Protein AF-A0A933T0A4-F1 (afdb_monomer)

Foldseek 3Di:
DDDDPDDAAEEEEEDLDPVVLVVLCVLQVVVRHHYDYHNHLVSVVVCVVVDDHQEYEYEQDHPDQGPLNSLLVCCVVPVLHAYEYEYQDDDPVVQVSCVVSPHQYYHHPPDDSVVVVVSSVVSNVVSVVPDPPDDD

Structure (mmCIF, N/CA/C/O backbone):
data_AF-A0A933T0A4-F1
#
_entry.id   AF-A0A933T0A4-F1
#
loop_
_atom_site.group_PDB
_atom_site.id
_atom_site.type_symbol
_atom_site.label_atom_id
_atom_site.label_alt_id
_atom_site.label_comp_id
_atom_site.label_asym_id
_atom_site.label_entity_id
_atom_site.label_seq_id
_atom_site.pdbx_PDB_ins_code
_atom_site.Cartn_x
_atom_site.Cartn_y
_atom_site.Cartn_z
_atom_site.occupancy
_atom_site.B_iso_or_equiv
_atom_site.auth_seq_id
_atom_site.auth_comp_id
_atom_site.auth_asym_id
_atom_site.auth_atom_id
_atom_site.pdbx_PDB_model_num
ATOM 1 N N . MET A 1 1 ? -20.571 -23.000 12.448 1.00 37.81 1 MET A N 1
ATOM 2 C CA . MET A 1 1 ? -19.152 -22.593 12.380 1.00 37.81 1 MET A CA 1
ATOM 3 C C . MET A 1 1 ? -19.140 -21.079 12.495 1.00 37.81 1 MET A C 1
ATOM 5 O O . MET A 1 1 ? -19.848 -20.439 11.731 1.00 37.81 1 MET A O 1
ATOM 9 N N . HIS A 1 2 ? -18.512 -20.537 13.540 1.00 35.09 2 HIS A N 1
ATOM 10 C CA . HIS A 1 2 ? -18.599 -19.118 13.900 1.00 35.09 2 HIS A CA 1
ATOM 11 C C . HIS A 1 2 ? -17.903 -18.251 12.848 1.00 35.09 2 HIS A C 1
ATOM 13 O O . HIS A 1 2 ? -16.692 -18.355 12.677 1.00 35.09 2 HIS A O 1
ATOM 19 N N . GLN A 1 3 ? -18.657 -17.391 12.167 1.00 31.69 3 GLN A N 1
ATOM 20 C CA . GLN A 1 3 ? -18.085 -16.302 11.389 1.00 31.69 3 GLN A CA 1
ATOM 21 C C . GLN A 1 3 ? -17.970 -15.099 12.321 1.00 31.69 3 GLN A C 1
ATOM 23 O O . GLN A 1 3 ? -18.970 -14.506 12.721 1.00 31.69 3 GLN A O 1
ATOM 28 N N . VAL A 1 4 ? -16.740 -14.790 12.720 1.00 43.81 4 VAL A N 1
ATOM 29 C CA . VAL A 1 4 ? -16.420 -13.535 13.393 1.00 43.81 4 VAL A CA 1
ATOM 30 C C . VAL A 1 4 ? -16.741 -12.419 12.402 1.00 43.81 4 VAL A C 1
ATOM 32 O O . VAL A 1 4 ? -16.179 -12.375 11.309 1.00 43.81 4 VAL A O 1
ATOM 35 N N . VAL A 1 5 ? -17.679 -11.545 12.757 1.00 43.59 5 VAL A N 1
ATOM 36 C CA . VAL A 1 5 ? -17.965 -10.308 12.021 1.00 43.59 5 VAL A CA 1
ATOM 37 C C . VAL A 1 5 ? -16.829 -9.325 12.320 1.00 43.59 5 VAL A C 1
ATOM 39 O O . VAL A 1 5 ? -16.944 -8.451 13.170 1.00 43.59 5 VAL A O 1
ATOM 42 N N . GLY A 1 6 ? -15.686 -9.534 11.672 1.00 48.81 6 GLY A N 1
ATOM 43 C CA . GLY A 1 6 ? -14.624 -8.543 11.520 1.00 48.81 6 GLY A CA 1
ATOM 44 C C . GLY A 1 6 ? -14.639 -8.084 10.068 1.00 48.81 6 GLY A C 1
ATOM 45 O O . GLY A 1 6 ? -14.655 -8.926 9.170 1.00 48.81 6 GLY A O 1
ATOM 46 N N . GLY A 1 7 ? -14.723 -6.775 9.823 1.00 63.19 7 GLY A N 1
ATOM 47 C CA . GLY A 1 7 ? -14.706 -6.230 8.463 1.00 63.19 7 GLY A CA 1
ATOM 48 C C . GLY A 1 7 ? -13.497 -6.742 7.672 1.00 63.19 7 GLY A C 1
ATOM 49 O O . GLY A 1 7 ? -12.446 -7.016 8.250 1.00 63.19 7 GLY A O 1
ATOM 50 N N . LYS A 1 8 ? -13.643 -6.902 6.351 1.00 82.19 8 LYS A N 1
ATOM 51 C CA . LYS A 1 8 ? -12.495 -7.230 5.496 1.00 82.19 8 LYS A CA 1
ATOM 52 C C . LYS A 1 8 ? -11.442 -6.137 5.653 1.00 82.19 8 LYS A C 1
ATOM 54 O O . LYS A 1 8 ? -11.757 -4.973 5.421 1.00 82.19 8 LYS A O 1
ATOM 59 N N . ILE A 1 9 ? -10.219 -6.539 5.996 1.00 91.75 9 ILE A N 1
ATOM 60 C CA . ILE A 1 9 ? -9.061 -5.648 6.046 1.00 91.75 9 ILE A CA 1
ATOM 61 C C . ILE A 1 9 ? -8.909 -4.966 4.687 1.00 91.75 9 ILE A C 1
ATOM 63 O O . ILE A 1 9 ? -8.860 -5.647 3.653 1.00 91.75 9 ILE A O 1
ATOM 67 N N . LYS A 1 10 ? -8.858 -3.635 4.698 1.00 95.00 10 LYS A N 1
ATOM 68 C CA . LYS A 1 10 ? -8.839 -2.807 3.496 1.00 95.00 10 LYS A CA 1
ATOM 69 C C . LYS A 1 10 ? -7.444 -2.242 3.241 1.00 95.00 10 LYS A C 1
ATOM 71 O O . LYS A 1 10 ? -6.904 -1.496 4.055 1.00 95.00 10 LYS A O 1
ATOM 76 N N . VAL A 1 11 ? -6.874 -2.588 2.094 1.00 95.75 11 VAL A N 1
ATOM 77 C CA . VAL A 1 11 ? -5.542 -2.181 1.638 1.00 95.75 11 VAL A CA 1
ATOM 78 C C . VAL A 1 11 ? -5.686 -1.104 0.568 1.00 95.75 11 VAL A C 1
ATOM 80 O O . VAL A 1 11 ? -6.437 -1.290 -0.389 1.00 95.75 11 VAL A O 1
ATOM 83 N N . LEU A 1 12 ? -4.952 -0.002 0.701 1.00 96.50 12 LEU A N 1
ATOM 84 C CA . LEU A 1 12 ? -4.798 0.982 -0.371 1.00 96.50 12 LEU A CA 1
ATOM 85 C C . LEU A 1 12 ? -3.475 0.737 -1.098 1.00 96.50 12 LEU A C 1
ATOM 87 O O . LEU A 1 12 ? -2.420 0.789 -0.471 1.00 96.50 12 LEU A O 1
ATOM 91 N N . VAL A 1 13 ? -3.524 0.484 -2.405 1.00 96.06 13 VAL A N 1
ATOM 92 C CA . VAL A 1 13 ? -2.335 0.309 -3.254 1.00 96.06 13 VAL A CA 1
ATOM 93 C C . VAL A 1 13 ? -2.139 1.543 -4.129 1.00 96.06 13 VAL A C 1
ATOM 95 O O . VAL A 1 13 ? -3.004 1.856 -4.940 1.00 96.06 13 VAL A O 1
ATOM 98 N N . VAL A 1 14 ? -1.000 2.216 -4.015 1.00 95.19 14 VAL A N 1
ATOM 99 C CA . VAL A 1 14 ? -0.689 3.455 -4.741 1.00 95.19 14 VAL A CA 1
ATOM 100 C C . VAL A 1 14 ? 0.547 3.240 -5.607 1.00 95.19 14 VAL A C 1
ATOM 102 O O . VAL A 1 14 ? 1.639 3.031 -5.087 1.00 95.19 14 VAL A O 1
ATOM 105 N N . ASP A 1 15 ? 0.376 3.232 -6.926 1.00 92.56 15 ASP A N 1
ATOM 106 C CA . ASP A 1 15 ? 1.477 3.027 -7.877 1.00 92.56 15 ASP A CA 1
ATOM 107 C C . ASP A 1 15 ? 1.038 3.527 -9.267 1.00 92.56 15 ASP A C 1
ATOM 109 O O . ASP A 1 15 ? -0.079 3.235 -9.709 1.00 92.56 15 ASP A O 1
ATOM 113 N N . ASP A 1 16 ? 1.871 4.282 -9.982 1.00 91.38 16 ASP A N 1
ATOM 114 C CA . ASP A 1 16 ? 1.508 4.803 -11.306 1.00 91.38 16 ASP A CA 1
ATOM 115 C C . ASP A 1 16 ? 1.479 3.689 -12.370 1.00 91.38 16 ASP A C 1
ATOM 117 O O . ASP A 1 16 ? 0.689 3.727 -13.328 1.00 91.38 16 ASP A O 1
ATOM 121 N N . GLU A 1 17 ? 2.229 2.608 -12.154 1.00 91.56 17 GLU A N 1
ATOM 122 C CA . GLU A 1 17 ? 2.290 1.460 -13.042 1.00 91.56 17 GLU A CA 1
ATOM 123 C C . GLU A 1 17 ? 1.038 0.578 -12.901 1.00 91.56 17 GLU A C 1
ATOM 125 O O . GLU A 1 17 ? 0.848 -0.203 -11.961 1.00 91.56 17 GLU A O 1
ATOM 130 N N . LYS A 1 18 ? 0.175 0.616 -13.923 1.00 92.06 18 LYS A N 1
ATOM 131 C CA . LYS A 1 18 ? -1.056 -0.196 -13.982 1.00 92.06 18 LYS A CA 1
ATOM 132 C C . LYS A 1 18 ? -0.810 -1.695 -13.755 1.00 92.06 18 LYS A C 1
ATOM 134 O O . LYS A 1 18 ? -1.637 -2.361 -13.132 1.00 92.06 18 LYS A O 1
ATOM 139 N N . LEU A 1 19 ? 0.296 -2.235 -14.273 1.00 91.69 19 LEU A N 1
ATOM 140 C CA . LEU A 1 19 ? 0.624 -3.658 -14.147 1.00 91.69 19 LEU A CA 1
ATOM 141 C C . LEU A 1 19 ? 0.946 -4.042 -12.697 1.00 91.69 19 LEU A C 1
ATOM 143 O O . LEU A 1 19 ? 0.506 -5.099 -12.237 1.00 91.69 19 LEU A O 1
ATOM 147 N N . ILE A 1 20 ? 1.668 -3.179 -11.977 1.00 91.25 20 ILE A N 1
ATOM 148 C CA . ILE A 1 20 ? 2.009 -3.396 -10.569 1.00 91.25 20 ILE A CA 1
ATOM 149 C C . ILE A 1 20 ? 0.746 -3.342 -9.719 1.00 91.25 20 ILE A C 1
ATOM 151 O O . ILE A 1 20 ? 0.477 -4.292 -8.980 1.00 91.25 20 ILE A O 1
ATOM 155 N N . ARG A 1 21 ? -0.094 -2.315 -9.906 1.00 94.06 21 ARG A N 1
ATOM 156 C CA . ARG A 1 21 ? -1.392 -2.223 -9.219 1.00 94.06 21 ARG A CA 1
ATOM 157 C C . ARG A 1 21 ? -2.262 -3.443 -9.452 1.00 94.06 21 ARG A C 1
ATOM 159 O O . ARG A 1 21 ? -2.794 -3.997 -8.494 1.00 94.06 21 ARG A O 1
ATOM 166 N N . TRP A 1 22 ? -2.395 -3.887 -10.701 1.00 93.88 22 TRP A N 1
ATOM 167 C CA . TRP A 1 22 ? -3.194 -5.067 -11.029 1.00 93.88 22 TRP A CA 1
ATOM 168 C C . TRP A 1 22 ? -2.648 -6.334 -10.358 1.00 93.88 22 TRP A C 1
ATOM 170 O O . TRP A 1 22 ? -3.417 -7.093 -9.769 1.00 93.88 22 TRP A O 1
ATOM 180 N N . SER A 1 23 ? -1.328 -6.532 -10.394 1.00 93.50 23 SER A N 1
ATOM 181 C CA . SER A 1 23 ? -0.673 -7.704 -9.800 1.00 93.50 23 SER A CA 1
ATOM 182 C C . SER A 1 23 ? -0.831 -7.736 -8.278 1.00 93.50 23 SER A C 1
ATOM 184 O O . SER A 1 23 ? -1.217 -8.768 -7.726 1.00 93.50 23 SER A O 1
ATOM 186 N N . LEU A 1 24 ? -0.599 -6.602 -7.605 1.00 94.00 24 LEU A N 1
ATOM 187 C CA . LEU A 1 24 ? -0.811 -6.451 -6.162 1.00 94.00 24 LEU A CA 1
ATOM 188 C C . LEU A 1 24 ? -2.270 -6.694 -5.793 1.00 94.00 24 LEU A C 1
ATOM 190 O O . LEU A 1 24 ? -2.550 -7.514 -4.926 1.00 94.00 24 LEU A O 1
ATOM 194 N N . THR A 1 25 ? -3.195 -6.055 -6.509 1.00 94.69 25 THR A N 1
ATOM 195 C CA . THR A 1 25 ? -4.636 -6.218 -6.285 1.00 94.69 25 THR A CA 1
ATOM 196 C C . THR A 1 25 ? -5.033 -7.685 -6.354 1.00 94.69 25 THR A C 1
ATOM 198 O O . THR A 1 25 ? -5.636 -8.192 -5.416 1.00 94.69 25 THR A O 1
ATOM 201 N N . LYS A 1 26 ? -4.635 -8.413 -7.405 1.00 94.94 26 LYS A N 1
ATOM 202 C CA . LYS A 1 26 ? -5.012 -9.825 -7.557 1.00 94.94 26 LYS A CA 1
ATOM 203 C C . LYS A 1 26 ? -4.437 -10.722 -6.467 1.00 94.94 26 LYS A C 1
ATOM 205 O O . LYS A 1 26 ? -5.149 -11.602 -5.986 1.00 94.94 26 LYS A O 1
ATOM 210 N N . GLY A 1 27 ? -3.187 -10.505 -6.064 1.00 93.56 27 GLY A N 1
ATOM 211 C CA . GLY A 1 27 ? -2.584 -11.285 -4.982 1.00 93.56 27 GLY A CA 1
ATOM 212 C C . GLY A 1 27 ? -3.218 -11.004 -3.619 1.00 93.56 27 GLY A C 1
ATOM 213 O O . GLY A 1 27 ? -3.502 -11.937 -2.870 1.00 93.56 27 GLY A O 1
ATOM 214 N N . LEU A 1 28 ? -3.509 -9.737 -3.324 1.00 94.06 28 LEU A N 1
ATOM 215 C CA . LEU A 1 28 ? -4.143 -9.317 -2.074 1.00 94.06 28 LEU A CA 1
ATOM 216 C C . LEU A 1 28 ? -5.614 -9.753 -1.997 1.00 94.06 28 LEU A C 1
ATOM 218 O O . LEU A 1 28 ? -6.036 -10.325 -0.992 1.00 94.06 28 LEU A O 1
ATOM 222 N N . GLU A 1 29 ? -6.388 -9.572 -3.067 1.00 94.38 29 GLU A N 1
ATOM 223 C CA . GLU A 1 29 ? -7.762 -10.083 -3.156 1.00 94.38 29 GLU A CA 1
ATOM 224 C C . GLU A 1 29 ? -7.799 -11.609 -2.992 1.00 94.38 29 GLU A C 1
ATOM 226 O O . GLU A 1 29 ? -8.651 -12.137 -2.274 1.00 94.38 29 GLU A O 1
ATOM 231 N N . GLY A 1 30 ? -6.849 -12.323 -3.610 1.00 92.31 30 GLY A N 1
ATOM 232 C CA . GLY A 1 30 ? -6.702 -13.775 -3.476 1.00 92.31 30 GLY A CA 1
ATOM 233 C C . GLY A 1 30 ? -6.400 -14.233 -2.046 1.00 92.31 30 GLY A C 1
ATOM 234 O O . GLY A 1 30 ? -6.798 -15.330 -1.660 1.00 92.31 30 GLY A O 1
ATOM 235 N N . ALA A 1 31 ? -5.764 -13.379 -1.242 1.00 90.06 31 ALA A N 1
ATOM 236 C CA . ALA A 1 31 ? -5.515 -13.609 0.179 1.00 90.06 31 ALA A CA 1
ATOM 237 C C . ALA A 1 31 ? -6.671 -13.149 1.097 1.00 90.06 31 ALA A C 1
ATOM 239 O O . ALA A 1 31 ? -6.586 -13.308 2.313 1.00 90.06 31 ALA A O 1
ATOM 240 N N . GLY A 1 32 ? -7.765 -12.618 0.535 1.00 92.06 32 GLY A N 1
ATOM 241 C CA . GLY A 1 32 ? -8.978 -12.246 1.271 1.00 92.06 32 GLY A CA 1
ATOM 242 C C . GLY A 1 32 ? -9.075 -10.774 1.688 1.00 92.06 32 GLY A C 1
ATOM 243 O O . GLY A 1 32 ? -10.032 -10.411 2.378 1.00 92.06 32 GLY A O 1
ATOM 244 N N . TYR A 1 33 ? -8.139 -9.925 1.257 1.00 94.38 33 TYR A N 1
ATOM 245 C CA . TYR A 1 33 ? -8.162 -8.485 1.520 1.00 94.38 33 TYR A CA 1
ATOM 246 C C . TYR A 1 33 ? -9.140 -7.750 0.590 1.00 94.38 33 TYR A C 1
ATOM 248 O O . TYR A 1 33 ? -9.379 -8.167 -0.544 1.00 94.38 33 TYR A O 1
ATOM 256 N N . ALA A 1 34 ? -9.709 -6.640 1.063 1.00 95.00 34 ALA A N 1
ATOM 257 C CA . ALA A 1 34 ? -10.355 -5.656 0.197 1.00 95.00 34 ALA A CA 1
ATOM 258 C C . ALA A 1 34 ? -9.288 -4.673 -0.294 1.00 95.00 34 ALA A C 1
ATOM 260 O O . ALA A 1 34 ? -8.484 -4.210 0.509 1.00 95.00 34 ALA A O 1
ATOM 261 N N . VAL A 1 35 ? -9.258 -4.362 -1.588 1.00 95.44 35 VAL A N 1
ATOM 262 C CA . VAL A 1 35 ? -8.193 -3.541 -2.173 1.00 95.44 35 VAL A CA 1
ATOM 263 C C . VAL A 1 35 ? -8.802 -2.402 -2.967 1.00 95.44 35 VAL A C 1
ATOM 265 O O . VAL A 1 35 ? -9.569 -2.654 -3.893 1.00 95.44 35 VAL A O 1
ATOM 268 N N . ASP A 1 36 ? -8.403 -1.179 -2.638 1.00 96.62 36 ASP A N 1
ATOM 269 C CA . ASP A 1 36 ? -8.581 -0.029 -3.521 1.00 96.62 36 ASP A CA 1
ATOM 270 C C . ASP A 1 36 ? -7.222 0.367 -4.093 1.00 96.62 36 ASP A C 1
ATOM 272 O O . ASP A 1 36 ? -6.173 0.141 -3.480 1.00 96.62 36 ASP A O 1
ATOM 276 N N . THR A 1 37 ? -7.231 0.957 -5.284 1.00 95.94 37 THR A N 1
ATOM 277 C CA . THR A 1 37 ? -6.003 1.364 -5.965 1.00 95.94 37 THR A CA 1
ATOM 278 C C . THR A 1 37 ? -6.033 2.838 -6.307 1.00 95.94 37 THR A C 1
ATOM 280 O O . THR A 1 37 ? -7.034 3.286 -6.864 1.00 95.94 37 THR A O 1
ATOM 283 N N . ALA A 1 38 ? -4.917 3.527 -6.098 1.00 94.56 38 ALA A N 1
ATOM 284 C CA . ALA A 1 38 ? -4.702 4.892 -6.545 1.00 94.56 38 ALA A CA 1
ATOM 285 C C . ALA A 1 38 ? -3.589 4.991 -7.591 1.00 94.56 38 ALA A C 1
ATOM 287 O O . ALA A 1 38 ? -2.616 4.238 -7.551 1.00 94.56 38 ALA A O 1
ATOM 288 N N . VAL A 1 39 ? -3.765 5.889 -8.561 1.00 92.38 39 VAL A N 1
ATOM 289 C CA . VAL A 1 39 ? -2.787 6.143 -9.642 1.00 92.38 39 VAL A CA 1
ATOM 290 C C . VAL A 1 39 ? -1.595 6.990 -9.187 1.00 92.38 39 VAL A C 1
ATOM 292 O O . VAL A 1 39 ? -0.532 6.913 -9.792 1.00 92.38 39 VAL A O 1
ATOM 295 N N . ASP A 1 40 ? -1.783 7.803 -8.152 1.00 90.94 40 ASP A N 1
ATOM 296 C CA . ASP A 1 40 ? -0.811 8.760 -7.637 1.00 90.94 40 ASP A CA 1
ATOM 297 C C . ASP A 1 40 ? -1.168 9.148 -6.192 1.00 90.94 40 ASP A C 1
ATOM 299 O O . ASP A 1 40 ? -2.185 8.718 -5.633 1.00 90.94 40 ASP A O 1
ATOM 303 N N . GLY A 1 41 ? -0.316 9.957 -5.561 1.00 89.19 41 GLY A N 1
ATOM 304 C CA . GLY A 1 41 ? -0.524 10.372 -4.179 1.00 89.19 41 GLY A CA 1
ATOM 305 C C . GLY A 1 41 ? -1.719 11.313 -3.961 1.00 89.19 41 GLY A C 1
ATOM 306 O O . GLY A 1 41 ? -2.257 11.337 -2.855 1.00 89.19 41 GLY A O 1
ATOM 307 N N . GLU A 1 42 ? -2.174 12.069 -4.964 1.00 90.38 42 GLU A N 1
ATOM 308 C CA . GLU A 1 42 ? -3.362 12.926 -4.826 1.00 90.38 42 GLU A CA 1
ATOM 309 C C . GLU A 1 42 ? -4.642 12.089 -4.823 1.00 90.38 42 GLU A C 1
ATOM 311 O O . GLU A 1 42 ? -5.497 12.269 -3.949 1.00 90.38 42 GLU A O 1
ATOM 316 N N . ASP A 1 43 ? -4.739 11.129 -5.741 1.00 92.12 43 ASP A N 1
ATOM 317 C CA . ASP A 1 43 ? -5.824 10.147 -5.799 1.00 92.12 43 ASP A CA 1
ATOM 318 C C . ASP A 1 43 ? -5.886 9.323 -4.499 1.00 92.12 43 ASP A C 1
ATOM 320 O O . ASP A 1 43 ? -6.953 9.147 -3.904 1.00 92.12 43 ASP A O 1
ATOM 324 N N . ALA A 1 44 ? -4.724 8.928 -3.965 1.00 92.62 44 ALA A N 1
ATOM 325 C CA . ALA A 1 44 ? -4.632 8.258 -2.670 1.00 92.62 44 ALA A CA 1
ATOM 326 C C . ALA A 1 44 ? -5.195 9.120 -1.528 1.00 92.62 44 ALA A C 1
ATOM 328 O O . ALA A 1 44 ? -5.961 8.626 -0.698 1.00 92.62 44 ALA A O 1
ATOM 329 N N . VAL A 1 45 ? -4.859 10.413 -1.482 1.00 90.81 45 VAL A N 1
ATOM 330 C CA . VAL A 1 45 ? -5.383 11.340 -0.465 1.00 90.81 45 VAL A CA 1
ATOM 331 C C . VAL A 1 45 ? -6.902 11.500 -0.583 1.00 90.81 45 VAL A C 1
ATOM 333 O O . VAL A 1 45 ? -7.588 11.484 0.440 1.00 90.81 45 VAL A O 1
ATOM 336 N N . GLN A 1 46 ? -7.452 11.600 -1.797 1.00 91.62 46 GLN A N 1
ATOM 337 C CA . GLN A 1 46 ? -8.906 11.681 -2.004 1.00 91.62 46 GLN A CA 1
ATOM 338 C C . GLN A 1 46 ? -9.627 10.410 -1.536 1.00 91.62 46 GLN A C 1
ATOM 340 O O . GLN A 1 46 ? -10.656 10.481 -0.852 1.00 91.62 46 GLN A O 1
ATOM 345 N N . LEU A 1 47 ? -9.060 9.244 -1.847 1.00 93.31 47 LEU A N 1
ATOM 346 C CA . LEU A 1 47 ? -9.573 7.955 -1.395 1.00 93.31 47 LEU A CA 1
ATOM 347 C C . LEU A 1 47 ? -9.532 7.832 0.132 1.00 93.31 47 LEU A C 1
ATOM 349 O O . LEU A 1 47 ? -10.508 7.380 0.731 1.00 93.31 47 LEU A O 1
ATOM 353 N N . MET A 1 48 ? -8.447 8.265 0.777 1.00 90.62 48 MET A N 1
ATOM 354 C CA . MET A 1 48 ? -8.316 8.267 2.243 1.00 90.62 48 MET A CA 1
ATOM 355 C C . MET A 1 48 ? -9.236 9.276 2.936 1.00 90.62 48 MET A C 1
ATOM 357 O O . MET A 1 48 ? -9.629 9.058 4.080 1.00 90.62 48 MET A O 1
ATOM 361 N N . ALA A 1 49 ? -9.634 10.352 2.255 1.00 89.44 49 ALA A N 1
ATOM 362 C CA . ALA A 1 49 ? -10.634 11.281 2.777 1.00 89.44 49 ALA A CA 1
ATOM 363 C C . ALA A 1 49 ? -12.048 10.668 2.803 1.00 89.44 49 ALA A C 1
ATOM 365 O O . ALA A 1 49 ? -12.859 11.022 3.658 1.00 89.44 49 ALA A O 1
ATOM 366 N N . SER A 1 50 ? -12.341 9.741 1.885 1.00 88.62 50 SER A N 1
ATOM 367 C CA . SER A 1 50 ? -13.676 9.142 1.712 1.00 88.62 50 SER A CA 1
ATOM 368 C C . SER A 1 50 ? -13.805 7.727 2.287 1.00 88.62 50 SER A C 1
ATOM 370 O O . SER A 1 50 ? -14.905 7.182 2.358 1.00 88.62 50 SER A O 1
ATOM 372 N N . SER A 1 51 ? -12.698 7.086 2.662 1.00 89.50 51 SER A N 1
ATOM 373 C CA . SER A 1 51 ? -12.656 5.701 3.136 1.00 89.50 51 SER A CA 1
ATOM 374 C C . SER A 1 51 ? -11.569 5.496 4.183 1.00 89.50 51 SER A C 1
ATOM 376 O O . SER A 1 51 ? -10.533 6.150 4.164 1.00 89.50 51 SER A O 1
ATOM 378 N N . LYS A 1 52 ? -11.796 4.539 5.086 1.00 90.56 52 LYS A N 1
ATOM 379 C CA . LYS A 1 52 ? -10.789 4.080 6.047 1.00 90.56 52 LYS A CA 1
ATOM 380 C C . LYS A 1 52 ? -10.027 2.885 5.487 1.00 90.56 52 LYS A C 1
ATOM 382 O O . LYS A 1 52 ? -10.629 2.013 4.861 1.00 90.56 52 LYS A O 1
ATOM 387 N N . TYR A 1 53 ? -8.726 2.862 5.750 1.00 93.94 53 TYR A N 1
ATOM 388 C CA . TYR A 1 53 ? -7.825 1.792 5.344 1.00 93.94 53 TYR A CA 1
ATOM 389 C C . TYR A 1 53 ? -7.091 1.231 6.553 1.00 93.94 53 TYR A C 1
ATOM 391 O O . TYR A 1 53 ? -6.805 1.930 7.530 1.00 93.94 53 TYR A O 1
ATOM 399 N N . ASP A 1 54 ? -6.778 -0.051 6.473 1.00 93.88 54 ASP A N 1
ATOM 400 C CA . ASP A 1 54 ? -6.032 -0.753 7.504 1.00 93.88 54 ASP A CA 1
ATOM 401 C C . ASP A 1 54 ? -4.524 -0.666 7.266 1.00 93.88 54 ASP A C 1
ATOM 403 O O . ASP A 1 54 ? -3.739 -0.698 8.217 1.00 93.88 54 ASP A O 1
ATOM 407 N N . ILE A 1 55 ? -4.136 -0.520 5.998 1.00 94.50 55 ILE A N 1
ATOM 408 C CA . ILE A 1 55 ? -2.750 -0.459 5.549 1.00 94.50 55 ILE A CA 1
ATOM 409 C C . ILE A 1 55 ? -2.640 0.209 4.177 1.00 94.50 55 ILE A C 1
ATOM 411 O O . ILE A 1 55 ? -3.537 0.086 3.337 1.00 94.50 55 ILE A O 1
ATOM 415 N N . VAL A 1 56 ? -1.524 0.898 3.947 1.00 95.44 56 VAL A N 1
ATOM 416 C CA . VAL A 1 56 ? -1.196 1.530 2.663 1.00 95.44 56 VAL A CA 1
ATOM 417 C C . VAL A 1 56 ? 0.078 0.909 2.106 1.00 95.44 56 VAL A C 1
ATOM 419 O O . VAL A 1 56 ? 1.078 0.798 2.811 1.00 95.44 56 VAL A O 1
ATOM 422 N N . VAL A 1 57 ? 0.052 0.523 0.835 1.00 95.38 57 VAL A N 1
ATOM 423 C CA . VAL A 1 57 ? 1.221 0.101 0.061 1.00 95.38 57 VAL A CA 1
ATOM 424 C C . VAL A 1 57 ? 1.420 1.130 -1.041 1.00 95.38 57 VAL A C 1
ATOM 426 O O . VAL A 1 57 ? 0.536 1.293 -1.875 1.00 95.38 57 VAL A O 1
ATOM 429 N N . THR A 1 58 ? 2.542 1.840 -1.049 1.00 94.56 58 THR A N 1
ATOM 430 C CA . THR A 1 58 ? 2.784 2.935 -2.002 1.00 94.56 58 THR A CA 1
ATOM 431 C C . THR A 1 58 ? 4.151 2.821 -2.658 1.00 94.56 58 THR A C 1
ATOM 433 O O . THR A 1 58 ? 5.123 2.427 -2.014 1.00 94.56 58 THR A O 1
ATOM 436 N N . ASP A 1 59 ? 4.257 3.205 -3.925 1.00 92.75 59 ASP A N 1
ATOM 437 C CA . ASP A 1 59 ? 5.555 3.483 -4.532 1.00 92.75 59 ASP A CA 1
ATOM 438 C C . ASP A 1 59 ? 6.132 4.803 -3.990 1.00 92.75 59 ASP A C 1
ATOM 440 O O . ASP A 1 59 ? 5.417 5.660 -3.462 1.00 92.75 59 ASP A O 1
ATOM 444 N N . LEU A 1 60 ? 7.453 4.946 -4.072 1.00 86.69 60 LEU A N 1
ATOM 445 C CA . LEU A 1 60 ? 8.152 6.174 -3.696 1.00 86.69 60 LEU A CA 1
ATOM 446 C C . LEU A 1 60 ? 8.175 7.189 -4.833 1.00 86.69 60 LEU A C 1
ATOM 448 O O . LEU A 1 60 ? 8.108 8.394 -4.580 1.00 86.69 60 LEU A O 1
ATOM 452 N N . LYS A 1 61 ? 8.305 6.717 -6.075 1.00 81.75 61 LYS A N 1
ATOM 453 C CA . LYS A 1 61 ? 8.613 7.547 -7.231 1.00 81.75 61 LYS A CA 1
ATOM 454 C C . LYS A 1 61 ? 7.404 7.640 -8.152 1.00 81.75 61 LYS A C 1
ATOM 456 O O . LYS A 1 61 ? 7.370 7.041 -9.216 1.00 81.75 61 LYS A O 1
ATOM 461 N N . MET A 1 62 ? 6.475 8.505 -7.773 1.00 83.06 62 MET A N 1
ATOM 462 C CA . MET A 1 62 ? 5.295 8.819 -8.573 1.00 83.06 62 MET A CA 1
ATOM 463 C C . MET A 1 62 ? 5.371 10.254 -9.112 1.00 83.06 62 MET A C 1
ATOM 465 O O . MET A 1 62 ? 6.011 11.113 -8.492 1.00 83.06 62 MET A O 1
ATOM 469 N N . PRO A 1 63 ? 4.744 10.551 -10.263 1.00 74.06 63 PRO A N 1
ATOM 470 C CA . PRO A 1 63 ? 4.558 11.927 -10.704 1.00 74.06 63 PRO A CA 1
ATOM 471 C C . PRO A 1 63 ? 3.653 12.692 -9.725 1.00 74.06 63 PRO A C 1
ATOM 473 O O . PRO A 1 63 ? 2.665 12.160 -9.227 1.00 74.06 63 PRO A O 1
ATOM 476 N N . GLY A 1 64 ? 3.976 13.962 -9.469 1.00 82.38 64 GLY A N 1
ATOM 477 C CA . GLY A 1 64 ? 3.209 14.803 -8.548 1.00 82.38 64 GLY A CA 1
ATOM 478 C C . GLY A 1 64 ? 3.623 14.598 -7.092 1.00 82.38 64 GLY A C 1
ATOM 479 O O . GLY A 1 64 ? 4.751 14.927 -6.722 1.00 82.38 64 GLY A O 1
ATOM 480 N N . LEU A 1 65 ? 2.702 14.107 -6.258 1.00 81.06 65 LEU A N 1
ATOM 481 C CA . LEU A 1 65 ? 2.949 13.886 -4.832 1.00 81.06 65 LEU A CA 1
ATOM 482 C C . LEU A 1 65 ? 3.829 12.641 -4.624 1.00 81.06 65 LEU A C 1
ATOM 484 O O . LEU A 1 65 ? 3.423 11.526 -4.950 1.00 81.06 65 LEU A O 1
ATOM 488 N N . SER A 1 66 ? 5.019 12.832 -4.048 1.00 83.88 66 SER A N 1
ATOM 489 C CA . SER A 1 66 ? 5.941 11.738 -3.719 1.00 83.88 66 SER A CA 1
ATOM 490 C C . SER A 1 66 ? 5.350 10.798 -2.668 1.00 83.88 66 SER A C 1
ATOM 492 O O . SER A 1 66 ? 4.582 11.220 -1.798 1.00 83.88 66 SER A O 1
ATOM 494 N N . GLY A 1 67 ? 5.781 9.532 -2.673 1.00 86.12 67 GLY A N 1
ATOM 495 C CA . GLY A 1 67 ? 5.414 8.576 -1.628 1.00 86.12 67 GLY A CA 1
ATOM 496 C C . GLY A 1 67 ? 5.807 9.043 -0.217 1.00 86.12 67 GLY A C 1
ATOM 497 O O . GLY A 1 67 ? 5.088 8.770 0.743 1.00 86.12 67 GLY A O 1
ATOM 498 N N . ILE A 1 68 ? 6.900 9.804 -0.076 1.00 88.56 68 ILE A N 1
ATOM 499 C CA . ILE A 1 68 ? 7.308 10.386 1.217 1.00 88.56 68 ILE A CA 1
ATOM 500 C C . ILE A 1 68 ? 6.342 11.491 1.663 1.00 88.56 68 ILE A C 1
ATOM 502 O O . ILE A 1 68 ? 5.983 11.560 2.838 1.00 88.56 68 ILE A O 1
ATOM 506 N N . ASP A 1 69 ? 5.889 12.344 0.744 1.00 90.56 69 ASP A N 1
ATOM 507 C CA . ASP A 1 69 ? 4.909 13.387 1.064 1.00 90.56 69 ASP A CA 1
ATOM 508 C C . ASP A 1 69 ? 3.546 12.776 1.410 1.00 90.56 69 ASP A C 1
ATOM 510 O O . ASP A 1 69 ? 2.875 13.231 2.340 1.00 90.56 69 ASP A O 1
ATOM 514 N N . LEU A 1 70 ? 3.165 11.697 0.719 1.00 91.38 70 LEU A N 1
ATOM 515 C CA . LEU A 1 70 ? 1.991 10.900 1.059 1.00 91.38 70 LEU A CA 1
ATOM 516 C C . LEU A 1 70 ? 2.107 10.309 2.471 1.00 91.38 70 LEU A C 1
ATOM 518 O O . LEU A 1 70 ? 1.169 10.434 3.255 1.00 91.38 70 LEU A O 1
ATOM 522 N N . LEU A 1 71 ? 3.256 9.7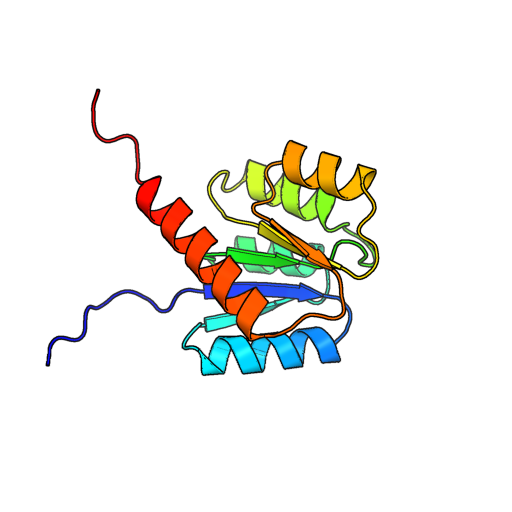21 2.824 1.00 92.75 71 LEU A N 1
ATOM 523 C CA . LEU A 1 71 ? 3.511 9.199 4.168 1.00 92.75 71 LEU A CA 1
ATOM 524 C C . LEU A 1 71 ? 3.337 10.283 5.235 1.00 92.75 71 LEU A C 1
ATOM 526 O O . LEU A 1 71 ? 2.629 10.053 6.212 1.00 92.75 71 LEU A O 1
ATOM 530 N N . LYS A 1 72 ? 3.938 11.462 5.048 1.00 91.31 72 LYS A N 1
ATOM 531 C CA . LYS A 1 72 ? 3.809 12.580 5.998 1.00 91.31 72 LYS A CA 1
ATOM 532 C C . LYS A 1 72 ? 2.343 12.939 6.228 1.00 91.31 72 LYS A C 1
ATOM 534 O O . LYS A 1 72 ? 1.896 12.930 7.372 1.00 91.31 72 LYS A O 1
ATOM 539 N N . LYS A 1 73 ? 1.576 13.121 5.148 1.00 90.62 73 LYS A N 1
ATOM 540 C CA . LYS A 1 73 ? 0.133 13.401 5.227 1.00 90.62 73 LYS A CA 1
ATOM 541 C C . LYS A 1 73 ? -0.642 12.294 5.936 1.00 90.62 73 LYS A C 1
ATOM 543 O O . LYS A 1 73 ? -1.508 12.578 6.760 1.00 90.62 73 LYS A O 1
ATOM 548 N N . ILE A 1 74 ? -0.324 11.031 5.644 1.00 90.88 74 ILE A N 1
ATOM 549 C CA . ILE A 1 74 ? -0.931 9.884 6.326 1.00 90.88 74 ILE A CA 1
ATOM 550 C C . ILE A 1 74 ? -0.661 9.960 7.824 1.00 90.88 74 ILE A C 1
ATOM 552 O O . ILE A 1 74 ? -1.591 9.806 8.606 1.00 90.88 74 ILE A O 1
ATOM 556 N N . LYS A 1 75 ? 0.579 10.226 8.237 1.00 89.19 75 LYS A N 1
ATOM 557 C CA . LYS A 1 75 ? 0.948 10.277 9.655 1.00 89.19 75 LYS A CA 1
ATOM 558 C C . LYS A 1 75 ? 0.375 11.475 10.398 1.00 89.19 75 LYS A C 1
ATOM 560 O O . LYS A 1 75 ? 0.150 11.360 11.601 1.00 89.19 75 LYS A O 1
ATOM 565 N N . GLU A 1 76 ? 0.096 12.573 9.704 1.00 88.12 76 GLU A N 1
ATOM 566 C CA . GLU A 1 76 ? -0.652 13.707 10.255 1.00 88.12 76 GLU A CA 1
ATOM 567 C C . GLU A 1 76 ? -2.129 13.359 10.514 1.00 88.12 76 GLU A C 1
ATOM 569 O O . GLU A 1 76 ? -2.704 13.832 11.493 1.00 88.12 76 GLU A O 1
ATOM 574 N N . CYS A 1 77 ? -2.748 12.519 9.675 1.00 85.19 77 CYS A N 1
ATOM 575 C CA . CYS A 1 77 ? -4.153 12.119 9.823 1.00 85.19 77 CYS A CA 1
ATOM 576 C C . CYS A 1 77 ? -4.362 10.877 10.709 1.00 85.19 77 CYS A C 1
ATOM 578 O O . CYS A 1 77 ? -5.243 10.868 11.567 1.00 85.19 77 CYS A O 1
ATOM 580 N N . GLU A 1 78 ? -3.582 9.817 10.499 1.00 86.38 78 GLU A N 1
ATOM 581 C CA . GLU A 1 78 ? -3.591 8.570 11.266 1.00 86.38 78 GLU A CA 1
ATOM 582 C C . GLU A 1 78 ? -2.158 8.076 11.505 1.00 86.38 78 GLU A C 1
ATOM 584 O O . GLU A 1 78 ? -1.593 7.296 10.737 1.00 86.38 78 GLU A O 1
ATOM 589 N N . HIS A 1 79 ? -1.585 8.478 12.639 1.00 84.88 79 HIS A N 1
ATOM 590 C CA . HIS A 1 79 ? -0.226 8.102 13.039 1.00 84.88 79 HIS A CA 1
ATOM 591 C C . HIS A 1 79 ? 0.023 6.578 13.028 1.00 84.88 79 HIS A C 1
ATOM 593 O O . HIS A 1 79 ? 1.079 6.106 12.596 1.00 84.88 79 HIS A O 1
ATOM 599 N N . ASN A 1 80 ? -0.986 5.802 13.436 1.00 87.19 80 ASN A N 1
ATOM 600 C CA . ASN A 1 80 ? -0.902 4.348 13.582 1.00 87.19 80 ASN A CA 1
ATOM 601 C C . ASN A 1 80 ? -1.193 3.576 12.286 1.00 87.19 80 ASN A C 1
ATOM 603 O O . ASN A 1 80 ? -1.163 2.347 12.310 1.00 87.19 80 ASN A O 1
ATOM 607 N N . LEU A 1 81 ? -1.490 4.250 11.167 1.00 91.88 81 LEU A N 1
ATOM 608 C CA . LEU A 1 81 ? -1.706 3.577 9.886 1.00 91.88 81 LEU A CA 1
ATOM 609 C C . LEU A 1 81 ? -0.354 3.071 9.347 1.00 91.88 81 LEU A C 1
ATOM 611 O O . LEU A 1 81 ? 0.531 3.895 9.076 1.00 91.88 81 LEU A O 1
ATOM 615 N N . PRO A 1 82 ? -0.135 1.748 9.215 1.00 93.94 82 PRO A N 1
ATOM 616 C CA . PRO A 1 82 ? 1.086 1.235 8.612 1.00 93.94 82 PRO A CA 1
ATOM 617 C C . PRO A 1 82 ? 1.157 1.608 7.130 1.00 93.94 82 PRO A C 1
ATOM 619 O O . PRO A 1 82 ? 0.192 1.454 6.379 1.00 93.94 82 PRO A O 1
ATOM 622 N N . VAL A 1 83 ? 2.335 2.075 6.720 1.00 95.00 83 VAL A N 1
ATOM 623 C CA . VAL A 1 83 ? 2.651 2.420 5.332 1.00 95.00 83 VAL A CA 1
ATOM 624 C C . VAL A 1 83 ? 3.852 1.591 4.901 1.00 95.00 83 VAL A C 1
ATOM 626 O O . VAL A 1 83 ? 4.896 1.631 5.553 1.00 95.00 83 VAL A O 1
ATOM 629 N N . ILE A 1 84 ? 3.697 0.830 3.826 1.00 94.69 84 ILE A N 1
ATOM 630 C CA . ILE A 1 84 ? 4.746 0.008 3.229 1.00 94.69 84 ILE A CA 1
ATOM 631 C C . ILE A 1 84 ? 5.160 0.657 1.912 1.00 94.69 84 ILE A C 1
ATOM 633 O O . ILE A 1 84 ? 4.324 0.857 1.030 1.00 94.69 84 ILE A O 1
ATOM 637 N N . PHE A 1 85 ? 6.447 0.947 1.757 1.00 94.50 85 PHE A N 1
ATOM 638 C CA . PHE A 1 85 ? 6.988 1.379 0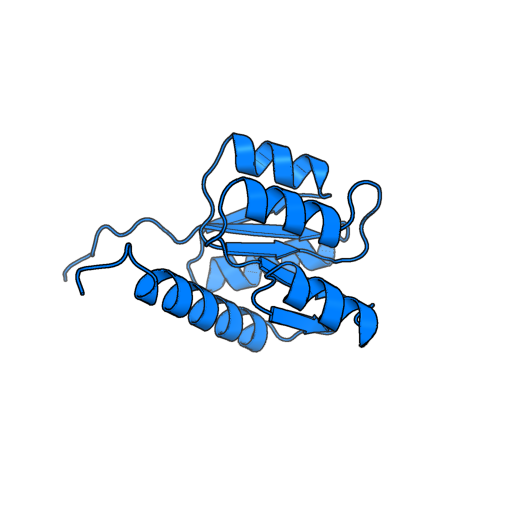.475 1.00 94.50 85 PHE A CA 1
ATOM 639 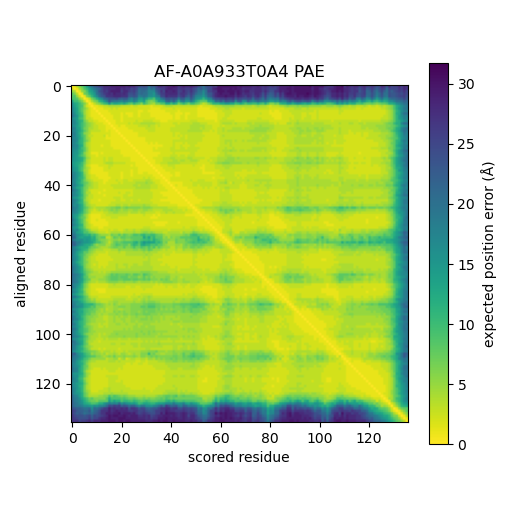C C . PHE A 1 85 ? 7.324 0.187 -0.409 1.00 94.50 85 PHE A C 1
ATOM 641 O O . PHE A 1 85 ? 7.949 -0.765 0.051 1.00 94.50 85 PHE A O 1
ATOM 648 N N . LEU A 1 86 ? 6.961 0.261 -1.686 1.00 92.81 86 LEU A N 1
ATOM 649 C CA . LEU A 1 86 ? 7.316 -0.728 -2.695 1.00 92.81 86 LEU A CA 1
ATOM 650 C C . LEU A 1 86 ? 7.930 -0.035 -3.912 1.00 92.81 86 LEU A C 1
ATOM 652 O O . LEU A 1 86 ? 7.197 0.416 -4.784 1.00 92.81 86 LEU A O 1
ATOM 656 N N . SER A 1 87 ? 9.262 0.028 -4.001 1.00 89.88 87 SER A N 1
ATOM 657 C CA . SER A 1 87 ? 9.926 0.804 -5.057 1.00 89.88 87 SER A CA 1
ATOM 658 C C . SER A 1 87 ? 11.173 0.154 -5.639 1.00 89.88 87 SER A C 1
ATOM 660 O O . SER A 1 87 ? 11.900 -0.567 -4.965 1.00 89.88 87 SER A O 1
ATOM 662 N N . ALA A 1 88 ? 11.468 0.453 -6.903 1.00 88.31 88 ALA A N 1
ATOM 663 C CA . ALA A 1 88 ? 12.752 0.115 -7.523 1.00 88.31 88 ALA A CA 1
ATOM 664 C C . ALA A 1 88 ? 13.894 1.058 -7.083 1.00 88.31 88 ALA A C 1
ATOM 666 O O . ALA A 1 88 ? 15.062 0.750 -7.309 1.00 88.31 88 ALA A O 1
ATOM 667 N N . TYR A 1 89 ? 13.573 2.196 -6.454 1.00 84.12 89 TYR A N 1
ATOM 668 C CA . TYR A 1 89 ? 14.521 3.267 -6.121 1.00 84.12 89 TYR A CA 1
ATOM 669 C C . TYR A 1 89 ? 14.744 3.411 -4.611 1.00 84.12 89 TYR A C 1
ATOM 671 O O . TYR A 1 89 ? 14.711 4.511 -4.064 1.00 84.12 89 TYR A O 1
ATOM 679 N N . LEU A 1 90 ? 14.979 2.294 -3.925 1.00 86.19 90 LEU A N 1
ATOM 680 C CA . LEU A 1 90 ? 15.348 2.307 -2.512 1.00 86.19 90 LEU A CA 1
ATOM 681 C C . LEU A 1 90 ? 16.860 2.484 -2.362 1.00 86.19 90 LEU A C 1
ATOM 683 O O . LEU A 1 90 ? 17.631 1.539 -2.527 1.00 86.19 90 LEU A O 1
ATOM 687 N N . SER A 1 91 ? 17.283 3.708 -2.051 1.00 87.94 91 SER A N 1
ATOM 688 C CA . SER A 1 91 ? 18.626 3.983 -1.542 1.00 87.94 91 SER A CA 1
ATOM 689 C C . SER A 1 91 ? 18.620 3.963 -0.014 1.00 87.94 91 SER A C 1
ATOM 691 O O . SER A 1 91 ? 17.568 4.057 0.618 1.00 87.94 91 SER A O 1
ATOM 693 N N . LYS A 1 92 ? 19.809 3.872 0.590 1.00 89.00 92 LYS A N 1
ATOM 694 C CA . LYS A 1 92 ? 19.951 3.951 2.047 1.00 89.00 92 LYS A CA 1
ATOM 695 C C . LYS A 1 92 ? 19.310 5.229 2.604 1.00 89.00 92 LYS A C 1
ATOM 697 O O . LYS A 1 92 ? 18.543 5.147 3.548 1.00 89.00 92 LYS A O 1
ATOM 702 N N . GLU A 1 93 ? 19.576 6.370 1.971 1.00 88.00 93 GLU A N 1
ATOM 703 C CA . GLU A 1 93 ? 19.032 7.674 2.372 1.00 88.00 93 GLU A CA 1
ATOM 704 C C . GLU A 1 93 ? 17.500 7.678 2.359 1.00 88.00 93 GLU A C 1
ATOM 706 O O . GLU A 1 93 ? 16.877 8.091 3.327 1.00 88.00 93 GLU A O 1
ATOM 711 N N . VAL A 1 94 ? 16.887 7.126 1.307 1.00 86.75 94 VAL A N 1
ATOM 712 C CA . VAL A 1 94 ? 15.424 7.057 1.192 1.00 86.75 94 VAL A CA 1
ATOM 713 C C . VAL A 1 94 ? 14.811 6.128 2.241 1.00 86.75 94 VAL A C 1
ATOM 715 O O . VAL A 1 94 ? 13.741 6.424 2.766 1.00 86.75 94 VAL A O 1
ATOM 718 N N . ILE A 1 95 ? 15.473 5.013 2.558 1.00 88.44 95 ILE A N 1
ATOM 719 C CA . ILE A 1 95 ? 15.030 4.103 3.622 1.00 88.44 95 ILE A CA 1
ATOM 720 C C . ILE A 1 95 ? 15.123 4.797 4.988 1.00 88.44 95 ILE A C 1
ATOM 722 O O . ILE A 1 95 ? 14.173 4.723 5.764 1.00 88.44 95 ILE A O 1
ATOM 726 N N . ASP A 1 96 ? 16.234 5.485 5.269 1.00 90.31 96 ASP A N 1
ATOM 727 C CA . ASP A 1 96 ? 16.421 6.266 6.496 1.00 90.31 96 ASP A CA 1
ATOM 728 C C . ASP A 1 96 ? 15.325 7.343 6.637 1.00 90.31 96 ASP A C 1
ATOM 730 O O . ASP A 1 96 ? 14.680 7.418 7.684 1.00 90.31 96 ASP A O 1
ATOM 734 N N . ASP A 1 97 ? 15.032 8.107 5.578 1.00 89.00 97 ASP A N 1
ATOM 735 C CA . ASP A 1 97 ? 13.937 9.090 5.554 1.00 89.00 97 ASP A CA 1
ATOM 736 C C . ASP A 1 97 ? 12.564 8.437 5.774 1.00 89.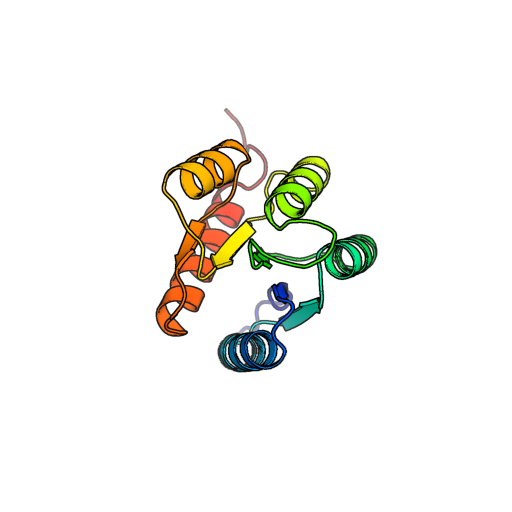00 97 ASP A C 1
ATOM 738 O O . ASP A 1 97 ? 11.770 8.892 6.599 1.00 89.00 97 ASP A O 1
ATOM 742 N N . ALA A 1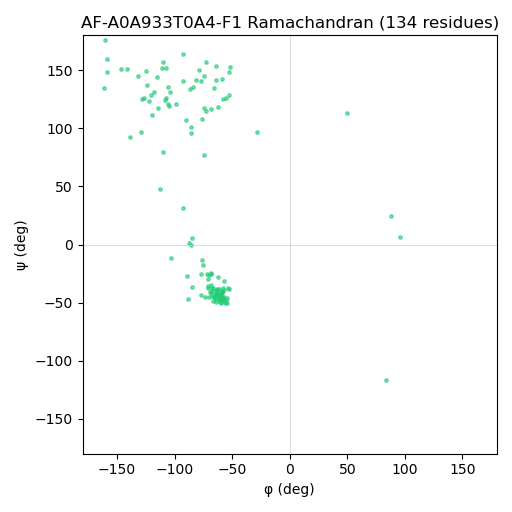 98 ? 12.268 7.346 5.065 1.00 89.12 98 ALA A N 1
ATOM 743 C CA . ALA A 1 98 ? 11.004 6.630 5.198 1.00 89.12 98 ALA A CA 1
ATOM 744 C C . ALA A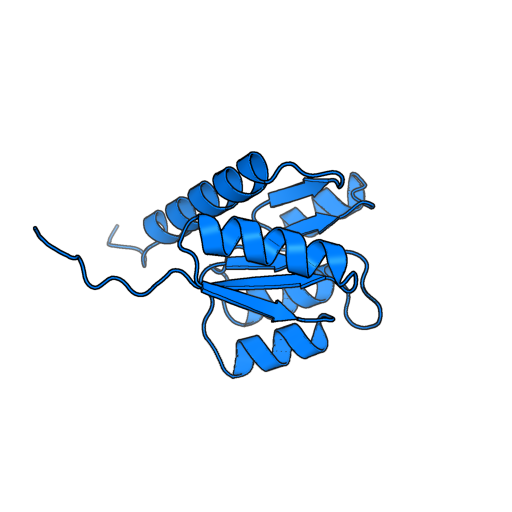 1 98 ? 10.771 6.153 6.639 1.00 89.12 98 ALA A C 1
ATOM 746 O O . ALA A 1 98 ? 9.692 6.367 7.195 1.00 89.12 98 ALA A O 1
ATOM 747 N N . ILE A 1 99 ? 11.785 5.549 7.261 1.00 89.19 99 ILE A N 1
ATOM 748 C CA . ILE A 1 99 ? 11.730 5.099 8.657 1.00 89.19 99 ILE A CA 1
ATOM 749 C C . ILE A 1 99 ? 11.593 6.299 9.597 1.00 89.19 99 ILE A C 1
ATOM 751 O O . ILE A 1 99 ? 10.767 6.263 10.509 1.00 89.19 99 ILE A O 1
ATOM 755 N N . HIS A 1 100 ? 12.345 7.377 9.359 1.00 90.06 100 HIS A N 1
ATOM 756 C CA . HIS A 1 100 ? 12.272 8.604 10.153 1.00 90.06 100 HIS A CA 1
ATOM 757 C C . HIS A 1 100 ? 10.857 9.199 10.170 1.00 90.06 100 HIS A C 1
ATOM 759 O O . HIS A 1 100 ? 10.377 9.628 11.220 1.00 90.06 100 HIS A O 1
ATOM 765 N N . TYR A 1 101 ? 10.157 9.161 9.036 1.00 88.81 101 TYR A N 1
ATOM 766 C CA . TYR A 1 101 ? 8.767 9.608 8.917 1.00 88.81 101 TYR A CA 1
ATOM 767 C C . TYR A 1 101 ? 7.727 8.545 9.312 1.00 88.81 101 TYR A C 1
ATOM 769 O O . TYR A 1 101 ? 6.529 8.786 9.185 1.00 88.81 101 TYR A O 1
ATOM 777 N N . GLY A 1 102 ? 8.145 7.385 9.826 1.00 89.50 102 GLY A N 1
ATOM 778 C CA . GLY A 1 102 ? 7.251 6.375 10.396 1.00 89.50 102 GLY A CA 1
ATOM 779 C C . GLY A 1 102 ? 6.687 5.359 9.399 1.00 89.50 102 GLY A C 1
ATOM 780 O O . GLY A 1 102 ? 5.616 4.792 9.648 1.00 89.50 102 GLY A O 1
ATOM 781 N N . ALA A 1 103 ? 7.364 5.121 8.273 1.00 92.31 103 ALA A N 1
ATOM 782 C CA . ALA A 1 103 ? 7.064 3.973 7.421 1.00 92.31 103 ALA A CA 1
ATOM 783 C C . ALA A 1 103 ? 7.221 2.670 8.212 1.00 92.31 103 ALA A C 1
ATOM 785 O O . ALA A 1 103 ? 8.128 2.524 9.030 1.00 92.31 103 ALA A O 1
ATOM 786 N N . PHE A 1 104 ? 6.342 1.708 7.947 1.00 93.06 104 PHE A N 1
ATOM 787 C CA . PHE A 1 104 ? 6.408 0.399 8.584 1.00 93.06 104 PHE A CA 1
ATOM 788 C C . PHE A 1 104 ? 7.508 -0.467 7.965 1.00 93.06 104 PHE A C 1
ATOM 790 O O . PHE A 1 104 ? 8.251 -1.140 8.672 1.00 93.06 104 PHE A O 1
ATOM 797 N N . SER A 1 105 ? 7.614 -0.462 6.634 1.00 92.50 105 SER A N 1
ATOM 798 C CA . SER A 1 105 ? 8.621 -1.243 5.915 1.00 92.50 105 SER A CA 1
ATOM 799 C C . SER A 1 105 ? 8.870 -0.686 4.514 1.00 92.50 105 SER A C 1
ATOM 801 O O . SER A 1 105 ? 8.033 0.028 3.961 1.00 92.50 105 SER A O 1
ATOM 803 N N . CYS A 1 106 ? 10.020 -1.028 3.936 1.00 92.19 106 CYS A N 1
ATOM 804 C CA . CYS A 1 106 ? 10.404 -0.690 2.568 1.00 92.19 106 CYS A CA 1
ATOM 805 C C . CYS A 1 106 ? 10.807 -1.969 1.825 1.00 92.19 106 CYS A C 1
ATOM 807 O O . CYS A 1 106 ? 11.680 -2.707 2.280 1.00 92.19 106 CYS A O 1
ATOM 809 N N . VAL A 1 107 ? 10.198 -2.218 0.670 1.00 92.19 107 VAL A N 1
ATOM 810 C CA . VAL A 1 107 ? 10.408 -3.405 -0.162 1.00 92.19 107 VAL A CA 1
ATOM 811 C C . VAL A 1 107 ? 10.905 -2.975 -1.534 1.00 92.19 107 VAL A C 1
ATOM 813 O O . VAL A 1 107 ? 10.300 -2.123 -2.188 1.00 92.19 107 VAL A O 1
ATOM 816 N N . SER A 1 108 ? 12.010 -3.564 -1.988 1.00 90.94 1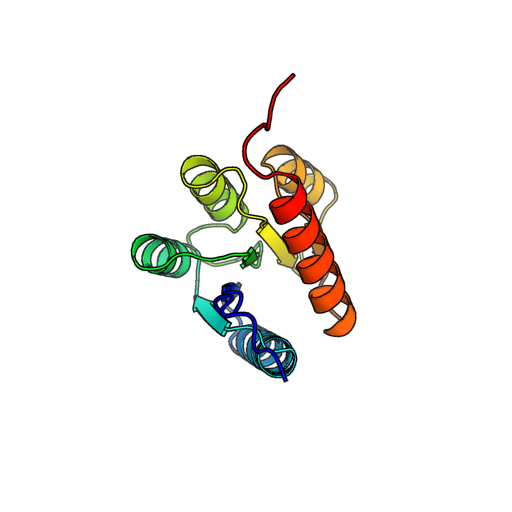08 SER A N 1
ATOM 817 C CA . SER A 1 108 ? 12.541 -3.283 -3.319 1.00 90.94 108 SER A CA 1
ATOM 818 C C . SER A 1 108 ? 11.811 -4.080 -4.401 1.00 90.94 108 SER A C 1
ATOM 820 O O . SER A 1 108 ? 11.466 -5.247 -4.214 1.00 90.94 108 SER A O 1
ATOM 822 N N . LYS A 1 109 ? 11.581 -3.454 -5.560 1.00 86.62 109 LYS A N 1
ATOM 823 C CA . LYS A 1 109 ? 11.189 -4.164 -6.788 1.00 86.62 109 LYS A CA 1
ATOM 824 C C . LYS A 1 109 ? 12.445 -4.842 -7.391 1.00 86.62 109 LYS A C 1
ATOM 826 O O . LYS A 1 109 ? 13.503 -4.210 -7.400 1.00 86.62 109 LYS A O 1
ATOM 831 N N . PRO A 1 110 ? 12.360 -6.076 -7.933 1.00 89.00 110 PRO A N 1
ATOM 832 C CA . PRO A 1 110 ? 11.168 -6.919 -8.059 1.00 89.00 110 PRO A CA 1
ATOM 833 C C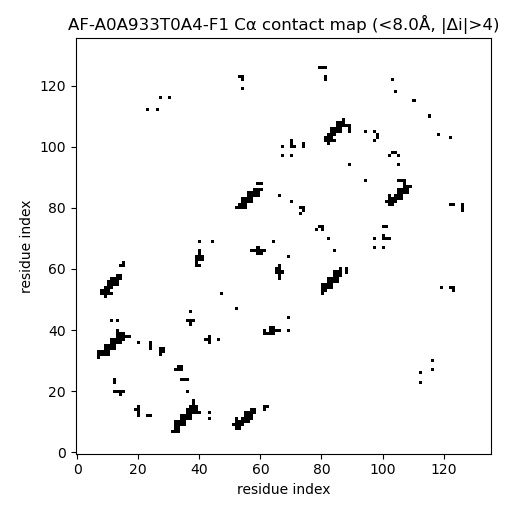 . PRO A 1 110 ? 10.747 -7.553 -6.726 1.00 89.00 110 PRO A C 1
ATOM 835 O O . PRO A 1 110 ? 11.587 -7.945 -5.923 1.00 89.00 110 PRO A O 1
ATOM 838 N N . PHE A 1 111 ? 9.437 -7.700 -6.524 1.00 86.44 111 PHE A N 1
ATOM 839 C CA . PHE A 1 111 ? 8.866 -8.256 -5.297 1.00 86.44 111 PHE A CA 1
ATOM 840 C C . PHE A 1 111 ? 8.241 -9.632 -5.515 1.00 86.44 111 PHE A C 1
ATOM 842 O O . PHE A 1 111 ? 7.810 -9.983 -6.612 1.00 86.44 111 PHE A O 1
ATOM 849 N N . GLN A 1 112 ? 8.144 -10.389 -4.425 1.00 91.00 112 GLN A N 1
ATOM 850 C CA . GLN A 1 112 ? 7.380 -11.630 -4.360 1.00 91.00 112 GLN A CA 1
ATOM 851 C C . GLN A 1 112 ? 6.098 -11.388 -3.568 1.00 91.00 112 GLN A C 1
ATOM 853 O O . GLN A 1 112 ? 6.136 -10.759 -2.509 1.00 91.00 112 GLN A O 1
ATOM 858 N N . MET A 1 113 ? 4.968 -11.896 -4.065 1.00 91.31 113 MET A N 1
ATOM 859 C CA . MET A 1 113 ? 3.668 -11.690 -3.421 1.00 91.31 113 MET A CA 1
ATOM 860 C C . MET A 1 113 ? 3.646 -12.226 -1.985 1.00 91.31 113 MET A C 1
ATOM 862 O O . MET A 1 113 ? 3.162 -11.541 -1.091 1.00 91.31 113 MET A O 1
ATOM 866 N N . ASP A 1 114 ? 4.241 -13.395 -1.735 1.00 91.94 114 ASP A N 1
ATOM 867 C CA . ASP A 1 114 ? 4.340 -13.976 -0.391 1.00 91.94 114 ASP A CA 1
ATOM 868 C C . ASP A 1 114 ? 5.054 -13.059 0.610 1.00 91.94 114 ASP A C 1
ATOM 870 O O . ASP A 1 114 ? 4.634 -12.964 1.763 1.00 91.94 114 ASP A O 1
ATOM 874 N N . ASN A 1 115 ? 6.087 -12.335 0.161 1.00 92.69 115 ASN A N 1
ATOM 875 C CA . ASN A 1 115 ? 6.796 -11.368 0.998 1.00 92.69 115 ASN A CA 1
ATOM 876 C C . ASN A 1 115 ? 5.899 -10.170 1.341 1.00 92.69 115 ASN A C 1
ATOM 878 O O . ASN A 1 115 ? 5.812 -9.773 2.498 1.00 92.69 115 ASN A O 1
ATOM 882 N N . ILE A 1 116 ? 5.170 -9.633 0.356 1.00 93.75 116 ILE A N 1
ATOM 883 C CA . ILE A 1 116 ? 4.214 -8.539 0.585 1.00 93.75 116 ILE A CA 1
ATOM 884 C C . ILE A 1 116 ? 3.127 -8.969 1.574 1.00 93.75 116 ILE A C 1
ATOM 886 O O . ILE A 1 116 ? 2.847 -8.252 2.531 1.00 93.75 116 ILE A O 1
ATOM 890 N N . LEU A 1 117 ? 2.558 -10.162 1.392 1.00 93.19 117 LEU A N 1
ATOM 891 C CA . LEU A 1 117 ? 1.546 -10.709 2.294 1.00 93.19 117 LEU A CA 1
ATOM 892 C C . LEU A 1 117 ? 2.080 -10.905 3.715 1.00 93.19 117 LEU A C 1
ATOM 894 O O . LEU A 1 117 ? 1.356 -10.648 4.673 1.00 93.19 117 LEU A O 1
ATOM 898 N N . HIS A 1 118 ? 3.331 -11.343 3.868 1.00 93.88 118 HIS A N 1
ATOM 899 C CA . HIS A 1 118 ? 3.954 -11.472 5.181 1.00 93.88 118 HIS A CA 1
ATOM 90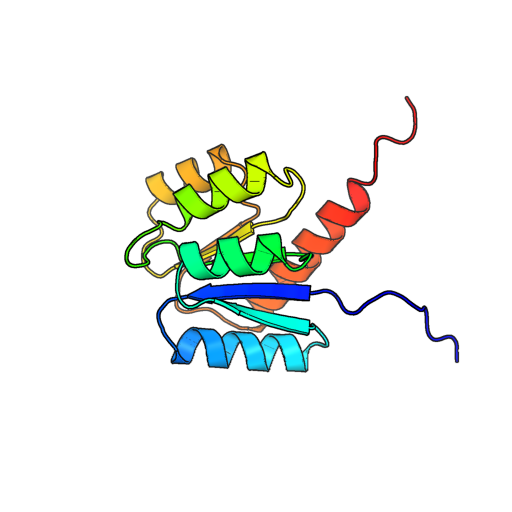0 C C . HIS A 1 118 ? 4.104 -10.120 5.877 1.00 93.88 118 HIS A C 1
ATOM 902 O O . HIS A 1 118 ? 3.644 -9.981 7.005 1.00 93.88 118 HIS A O 1
ATOM 908 N N . ILE A 1 119 ? 4.647 -9.116 5.186 1.00 94.25 119 ILE A N 1
ATOM 909 C CA . ILE A 1 119 ? 4.846 -7.774 5.750 1.00 94.25 119 ILE A CA 1
ATOM 910 C C . ILE A 1 119 ? 3.502 -7.129 6.110 1.00 94.25 119 ILE A C 1
ATOM 912 O O . ILE A 1 119 ? 3.388 -6.479 7.145 1.00 94.25 119 ILE A O 1
ATOM 916 N N . ILE A 1 120 ? 2.469 -7.325 5.284 1.00 93.38 120 ILE A N 1
ATOM 917 C CA . ILE A 1 120 ? 1.117 -6.836 5.578 1.00 93.38 120 ILE A CA 1
ATOM 918 C C . ILE A 1 120 ? 0.564 -7.490 6.846 1.00 93.38 120 ILE A C 1
ATOM 920 O O . ILE A 1 120 ? -0.008 -6.789 7.676 1.00 93.38 120 ILE A O 1
ATOM 924 N N . ARG A 1 121 ? 0.733 -8.806 7.027 1.00 92.38 121 ARG A N 1
ATOM 925 C CA . ARG A 1 121 ? 0.308 -9.483 8.264 1.00 92.38 121 ARG A CA 1
ATOM 926 C C . ARG A 1 121 ? 1.025 -8.910 9.483 1.00 92.38 121 ARG A C 1
ATOM 928 O O . ARG A 1 121 ? 0.342 -8.467 10.401 1.00 92.38 121 ARG A O 1
ATOM 935 N N . ASP A 1 122 ? 2.350 -8.805 9.432 1.00 93.06 122 ASP A N 1
ATOM 936 C CA . ASP A 1 122 ? 3.156 -8.258 10.530 1.00 93.06 122 ASP A CA 1
ATOM 937 C C . ASP A 1 122 ? 2.734 -6.818 10.874 1.00 93.06 122 ASP A C 1
ATOM 939 O O . ASP A 1 122 ? 2.616 -6.450 12.044 1.00 93.06 122 ASP A O 1
ATOM 943 N N . ALA A 1 123 ? 2.438 -6.002 9.859 1.00 92.06 123 ALA A N 1
ATOM 944 C CA . ALA A 1 123 ? 1.963 -4.630 10.026 1.00 92.06 123 ALA A CA 1
ATOM 945 C C . ALA A 1 123 ? 0.595 -4.544 10.716 1.00 92.06 123 ALA A C 1
ATOM 947 O O . ALA A 1 123 ? 0.374 -3.688 11.578 1.00 92.06 123 ALA A O 1
ATOM 948 N N . LEU A 1 124 ? -0.330 -5.429 10.346 1.00 89.88 124 LEU A N 1
ATOM 949 C CA . LEU A 1 124 ? -1.667 -5.494 10.934 1.00 89.88 124 LEU A CA 1
ATOM 950 C C . LEU A 1 124 ? -1.628 -6.035 12.367 1.00 89.88 124 LEU A C 1
ATOM 952 O O . LEU A 1 124 ? -2.364 -5.544 13.228 1.00 89.88 124 LEU A O 1
ATOM 956 N N . GLU A 1 125 ? -0.760 -7.008 12.644 1.00 88.00 125 GLU A N 1
ATOM 957 C CA . GLU A 1 125 ? -0.514 -7.512 13.997 1.00 88.00 125 GLU A CA 1
ATOM 958 C C . GLU A 1 125 ? 0.083 -6.413 14.878 1.00 88.00 125 GLU A C 1
ATOM 960 O O . GLU A 1 125 ? -0.443 -6.142 15.959 1.00 88.00 125 GLU A O 1
ATOM 965 N N . PHE A 1 126 ? 1.099 -5.696 14.389 1.00 83.94 126 PHE A N 1
ATOM 966 C CA . PHE A 1 126 ? 1.692 -4.562 15.098 1.00 83.94 126 PHE A CA 1
ATOM 967 C C . PHE A 1 126 ? 0.649 -3.488 15.432 1.00 83.94 126 PHE A C 1
ATOM 969 O O . PHE A 1 126 ? 0.568 -3.038 16.574 1.00 83.94 126 PHE A O 1
ATOM 976 N N . ARG A 1 127 ? -0.215 -3.132 14.473 1.00 81.19 127 ARG A N 1
ATOM 977 C CA . ARG A 1 127 ? -1.321 -2.187 14.694 1.00 81.19 127 ARG A CA 1
ATOM 978 C C . ARG A 1 127 ? -2.337 -2.702 15.721 1.00 81.19 127 ARG A C 1
ATOM 980 O O . ARG A 1 127 ? -2.833 -1.916 16.522 1.00 81.19 127 ARG A O 1
ATOM 987 N N . SER A 1 128 ? -2.634 -4.002 15.721 1.00 73.06 128 SER A N 1
ATOM 988 C CA . SER A 1 128 ? -3.581 -4.623 16.662 1.00 73.06 128 SER A CA 1
ATOM 989 C C . SER A 1 128 ? -3.032 -4.681 18.091 1.00 73.06 128 SER A C 1
ATOM 991 O O . SER A 1 128 ? -3.778 -4.483 19.050 1.00 73.06 128 SER A O 1
ATOM 993 N N . HIS A 1 129 ? -1.723 -4.900 18.243 1.00 65.00 129 HIS A N 1
ATOM 994 C CA . HIS A 1 129 ? -1.033 -4.863 19.535 1.00 65.00 129 HIS A CA 1
ATOM 995 C C . HIS A 1 129 ? -0.810 -3.439 20.065 1.00 65.00 129 HIS A C 1
ATOM 997 O O . HIS A 1 129 ? -0.626 -3.267 21.267 1.00 65.00 129 HIS A O 1
ATOM 1003 N N . GLN A 1 130 ? -0.901 -2.423 19.204 1.00 57.12 130 GLN A N 1
ATOM 1004 C CA . GLN A 1 130 ? -0.938 -1.006 19.581 1.00 57.12 130 GLN A CA 1
ATOM 1005 C C . GLN A 1 130 ? -2.367 -0.452 19.753 1.00 57.12 130 GLN A C 1
ATOM 1007 O O . GLN A 1 130 ? -2.621 0.733 19.522 1.00 57.12 130 GLN A O 1
ATOM 1012 N N . GLY A 1 131 ? -3.317 -1.295 20.182 1.00 44.50 131 GLY A N 1
ATOM 1013 C CA . GLY A 1 131 ? -4.605 -0.834 20.713 1.00 44.50 131 GLY A CA 1
ATOM 1014 C C . GLY A 1 131 ? -4.416 0.219 21.821 1.00 44.50 131 GLY A C 1
ATOM 1015 O O . GLY A 1 131 ? -3.360 0.237 22.460 1.00 44.50 131 GLY A O 1
ATOM 1016 N N . PRO A 1 132 ? -5.399 1.125 22.027 1.00 42.62 132 PRO A N 1
ATOM 1017 C CA . PRO A 1 132 ? -5.226 2.340 22.825 1.00 42.62 132 PRO A CA 1
ATOM 1018 C C . PRO A 1 132 ? -4.673 1.951 24.182 1.00 42.62 132 PRO A C 1
ATOM 1020 O O . PRO A 1 132 ? -5.242 1.050 24.789 1.00 42.62 132 PRO A O 1
ATOM 1023 N N . CYS A 1 133 ? -3.582 2.592 24.612 1.00 39.81 133 CYS A N 1
ATOM 1024 C CA . CYS A 1 133 ? -2.930 2.378 25.900 1.00 39.81 133 CYS A CA 1
ATOM 1025 C C . CYS A 1 133 ? -3.932 1.903 26.963 1.00 39.81 133 CYS A C 1
ATOM 1027 O O . CYS A 1 133 ? -4.659 2.701 27.554 1.00 39.81 133 CYS A O 1
ATOM 1029 N N . ALA A 1 134 ? -4.002 0.590 27.168 1.00 42.47 134 ALA A N 1
ATOM 1030 C CA . ALA A 1 134 ? -4.749 -0.002 28.251 1.00 42.47 134 ALA A CA 1
ATOM 1031 C C . ALA A 1 134 ? -3.798 0.002 29.445 1.00 42.47 134 ALA A C 1
ATOM 1033 O O . ALA A 1 134 ? -2.954 -0.876 29.561 1.00 42.47 134 ALA A O 1
ATOM 1034 N N . ASN A 1 135 ? -3.951 1.039 30.269 1.00 36.53 135 ASN A N 1
ATOM 1035 C CA . ASN A 1 135 ? -3.580 1.141 31.680 1.00 36.53 135 ASN A CA 1
ATOM 1036 C C . ASN A 1 135 ? -2.160 0.716 32.099 1.00 36.53 135 ASN A C 1
ATOM 1038 O O . ASN A 1 135 ? -1.836 -0.467 32.192 1.00 36.53 135 ASN A O 1
ATOM 1042 N N . GLY A 1 136 ? -1.397 1.718 32.534 1.00 35.12 136 GLY A N 1
ATOM 1043 C CA . GLY A 1 136 ? -0.280 1.600 33.467 1.00 35.12 136 GLY A CA 1
ATOM 1044 C C . GLY A 1 136 ? -0.060 2.934 34.152 1.00 35.12 136 GLY A C 1
ATOM 1045 O O . GLY A 1 136 ? 0.483 3.822 33.464 1.00 35.12 136 GLY A O 1
#

Secondary structure (DSSP, 8-state):
------PPPEEEEE-S-HHHHHHHHHHHHHTT-EEEEESSHHHHHHHHHHS--SEEEE-S--SSS-HHHHHHHHHHH-TT--EEEEES---HHHHHHHHHTT-SEEEESS--HHHHHHHHHHHHHHHHHT-S----

Sequence (136 aa):
MHQVVGGKIKVLVVDDEKLIRWSLTKGLEGAGYAVDTAVDGEDAVQLMASSKYDIVVTDLKMPGLSGIDLLKKIKECEHNLPVIFLSAYLSKEVIDDAIHYGAFSCVSKPFQMDNILHIIRDALEFRSHQGPCANG

Mean predicted aligned error: 6.37 Å

pLDDT: mean 85.54, std 15.33, range [31.69, 96.62]

Radius of gyration: 14.66 Å; Cα contacts (8 Å, |Δi|>4): 204; chains: 1; bounding box: 39×37×48 Å

Nearest PDB structures (foldseek):
  6ifh-assembly1_A  TM=9.611E-01  e=1.004E-11  Paenisporosarcina sp. TG-14
  3crn-assembly1_B  TM=9.743E-01  e=9.429E-11  Methanospirillum hungatei JF-1
  8tef-assembly2_C  TM=9.573E-01  e=2.980E-11  Flavobacterium johnsoniae UW101
  7pvk-assembly2_D  TM=9.425E-01  e=3.611E-11  Porphyromonas gingivalis W83
  8tef-assembly2_D  TM=9.524E-01  e=5.301E-11  Flavobacterium johnsoniae UW101

Solvent-accessible surface area (backbone atoms only — not comparable to full-atom values): 7728 Å² total; per-residue (Å²): 131,90,77,76,93,64,79,68,55,28,35,38,40,30,36,66,51,65,67,59,46,51,52,52,44,54,55,41,46,74,73,62,37,40,70,51,78,21,61,29,38,62,53,40,51,55,49,56,74,77,44,85,64,61,33,38,41,29,28,50,87,39,76,84,45,32,31,64,59,40,43,50,56,44,42,75,76,41,69,77,49,36,32,32,37,50,26,77,79,75,46,72,69,55,50,53,51,40,49,74,64,58,42,69,46,78,43,56,55,87,75,55,68,69,57,53,53,48,54,52,50,54,45,49,50,53,46,61,75,60,50,76,88,78,82,133